Protein AF-A0A970CK82-F1 (afdb_monomer)

Sequence (171 aa):
MSKAKLTWAICLLIVFLGISGCQSSPPKNSPAPTETTKKEASQAKTSFSKILGEYNTLSDTFQSYLGDMTSGDVDLELYKSNLAKLHNQATDLLNKTKSLETAPQYQEAKEMLVTTVTLLDQSVNEVLKYFESKQKNQLSLAQEEFKQAKRAAYLAQTTLDKQAANDGYKE

Solvent-accessible surface area (backbone atoms only — not comparable to full-atom values): 9751 Å² total; per-residue (Å²): 140,82,95,83,87,88,78,92,87,87,77,90,89,87,78,89,88,79,92,70,92,68,90,68,70,77,74,94,72,68,78,76,59,45,74,64,42,26,50,51,25,53,54,46,55,55,56,50,49,51,53,52,51,55,48,50,57,51,49,54,55,48,50,50,52,54,50,40,63,73,70,67,76,64,65,65,67,64,48,52,56,52,45,55,52,48,32,51,52,31,50,52,51,33,52,54,49,69,68,56,85,69,62,77,89,46,45,68,25,50,52,30,43,38,49,16,34,46,26,42,29,50,17,45,48,29,44,54,49,22,74,76,67,68,45,68,66,28,52,55,49,16,54,51,32,38,53,48,14,56,52,30,42,53,49,17,52,53,47,42,51,55,49,22,47,67,22,60,43,76,134

Secondary structure (DSSP, 8-state):
----------S--SS------------TTPPPPPHHHHHHHHHHHHHHHHHHHHHHHHHHHHHHHHHHHHHT---HHHHHHHHHHHHHHHHHHHHHHHT----GGGHHHHHHHHHHHHHHHHHHHHHHHHHHH--HHHHHHHHHHHHHHHHHHHHHHHHHHHHHHHTT---

pLDDT: mean 84.24, std 21.27, range [31.7, 98.69]

Mean predicted aligned error: 9.93 Å

Foldseek 3Di:
DDDPDDDPDPDDDPDDDDPDDDPPDPPPDDDAFDPVLLVLLVVLVVLLVVLLVLLVVLLVVVVVLLVCVVVVPDDLVVSLVVLVVSLVSLVVSLVSLVPDDHDPLLVVLSVLSNLLSVLQNQLSVLVNVCSVPVDPVSSVSSVVSSVVSVVSSVVSVVSSVVSSVRNVHDD

Structure (mmCIF, N/CA/C/O backbone):
data_AF-A0A970CK82-F1
#
_entry.id   AF-A0A970CK82-F1
#
loop_
_atom_site.group_PDB
_atom_site.id
_atom_site.type_symbol
_atom_site.label_atom_id
_atom_site.label_alt_id
_atom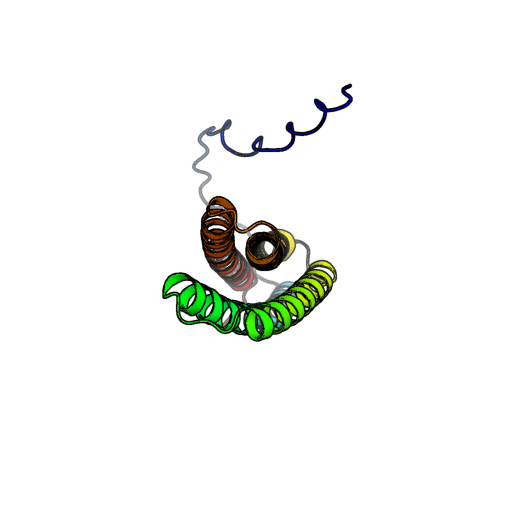_site.label_comp_id
_atom_site.label_asym_id
_atom_site.label_entity_id
_atom_site.label_seq_id
_atom_site.pdbx_PDB_ins_code
_atom_site.Cartn_x
_atom_site.Cartn_y
_atom_site.Cartn_z
_atom_site.occupancy
_atom_site.B_iso_or_equiv
_atom_site.auth_seq_id
_atom_site.auth_comp_id
_atom_site.auth_asym_id
_atom_site.auth_atom_id
_atom_site.pdbx_PDB_model_num
ATOM 1 N N . MET A 1 1 ? -4.210 30.159 28.949 1.00 33.84 1 MET A N 1
ATOM 2 C CA . MET A 1 1 ? -4.961 30.634 27.762 1.00 33.84 1 MET A CA 1
ATOM 3 C C . MET A 1 1 ? -4.000 31.437 26.897 1.00 33.84 1 MET A C 1
ATOM 5 O O . MET A 1 1 ? -3.376 32.327 27.438 1.00 33.84 1 MET A O 1
ATOM 9 N N . SER A 1 2 ? -3.748 31.218 25.613 1.00 36.09 2 SER A N 1
ATOM 10 C CA . SER A 1 2 ? -4.093 30.178 24.647 1.00 36.09 2 SER A CA 1
ATOM 11 C C . SER A 1 2 ? -2.996 30.275 23.574 1.00 36.09 2 SER A C 1
ATOM 13 O O . SER A 1 2 ? -2.853 31.325 22.953 1.00 36.09 2 SER A O 1
ATOM 15 N N . LYS A 1 3 ? -2.172 29.236 23.398 1.00 35.66 3 LYS A N 1
ATOM 16 C CA . LYS A 1 3 ? -1.251 29.107 22.256 1.00 35.66 3 LYS A CA 1
ATOM 17 C C . LYS A 1 3 ? -1.845 28.052 21.333 1.00 35.66 3 LYS A C 1
ATOM 19 O O . LYS A 1 3 ? -1.499 26.884 21.428 1.00 35.66 3 LYS A O 1
ATOM 24 N N . ALA A 1 4 ? -2.811 28.451 20.516 1.00 42.84 4 ALA A N 1
ATOM 25 C CA . ALA A 1 4 ? -3.479 27.539 19.597 1.00 42.84 4 ALA A CA 1
ATOM 26 C C . ALA A 1 4 ? -4.016 28.301 18.387 1.00 42.84 4 ALA A C 1
ATOM 28 O O . ALA A 1 4 ? -5.222 28.462 18.291 1.00 42.84 4 ALA A O 1
ATOM 29 N N . LYS A 1 5 ? -3.130 28.800 17.511 1.00 39.25 5 LYS A N 1
ATOM 30 C CA . LYS A 1 5 ? -3.418 29.135 16.097 1.00 39.25 5 LYS A CA 1
ATOM 31 C C . LYS A 1 5 ? -2.109 29.205 15.298 1.00 39.25 5 LYS A C 1
ATOM 33 O O . LYS A 1 5 ? -1.710 30.274 14.857 1.00 39.25 5 LYS A O 1
ATOM 38 N N . LEU A 1 6 ? -1.395 28.087 15.165 1.00 38.31 6 LEU A N 1
ATOM 39 C CA . LEU A 1 6 ? -0.310 27.985 14.180 1.00 38.31 6 LEU A CA 1
ATOM 40 C C . LEU A 1 6 ? -0.118 26.537 13.734 1.00 38.31 6 LEU A C 1
ATOM 42 O O . LEU A 1 6 ? 0.880 25.878 14.001 1.00 38.31 6 LEU A O 1
ATOM 46 N N . THR A 1 7 ? -1.156 25.998 13.127 1.00 43.84 7 THR A N 1
ATOM 47 C CA . THR A 1 7 ? -1.144 24.730 12.397 1.00 43.84 7 THR A CA 1
ATOM 48 C C . THR A 1 7 ? -2.409 24.789 11.558 1.00 43.84 7 THR A C 1
ATOM 50 O O . THR A 1 7 ? -3.407 25.273 12.080 1.00 43.84 7 THR A O 1
ATOM 53 N N . TRP A 1 8 ? -2.360 24.352 10.299 1.00 33.25 8 TRP A N 1
ATOM 54 C CA . TRP A 1 8 ? -3.321 24.610 9.202 1.00 33.25 8 TRP A CA 1
ATOM 55 C C . TRP A 1 8 ? -2.872 25.689 8.207 1.00 33.25 8 TRP A C 1
ATOM 57 O O . TRP A 1 8 ? -3.524 26.709 8.019 1.00 33.25 8 TRP A O 1
ATOM 67 N N . ALA A 1 9 ? -1.749 25.429 7.536 1.00 38.34 9 ALA A N 1
ATOM 68 C CA . ALA A 1 9 ? -1.433 26.036 6.239 1.00 38.34 9 ALA A CA 1
ATOM 69 C C . ALA A 1 9 ? -0.517 25.127 5.396 1.00 38.34 9 ALA A C 1
ATOM 71 O O . ALA A 1 9 ? 0.395 25.602 4.731 1.00 38.34 9 ALA A O 1
ATOM 72 N N . ILE A 1 10 ? -0.730 23.807 5.444 1.00 42.28 10 ILE A N 1
ATOM 73 C CA . ILE A 1 10 ? -0.132 22.869 4.482 1.00 42.28 10 ILE A CA 1
ATOM 74 C C . ILE A 1 10 ? -1.229 21.889 4.070 1.00 42.28 10 ILE A C 1
ATOM 76 O O . ILE A 1 10 ? -1.273 20.735 4.475 1.00 42.28 10 ILE A O 1
ATOM 80 N N . CYS A 1 11 ? -2.189 22.409 3.320 1.00 33.09 11 CYS A N 1
ATOM 81 C CA . CYS A 1 11 ? -3.088 21.625 2.494 1.00 33.09 11 CYS A CA 1
ATOM 82 C C . CYS A 1 11 ? -3.261 22.402 1.193 1.00 33.09 11 CYS A C 1
ATOM 84 O O . CYS A 1 11 ? -3.612 23.578 1.223 1.00 33.09 11 CYS A O 1
ATOM 86 N N . LEU A 1 12 ? -3.044 21.702 0.080 1.00 37.00 12 LEU A N 1
ATOM 87 C CA . LEU A 1 12 ? -3.581 22.032 -1.241 1.00 37.00 12 LEU A CA 1
ATOM 88 C C . LEU A 1 12 ? -2.969 23.253 -1.939 1.00 37.00 12 LEU A C 1
ATOM 90 O O . LEU A 1 12 ? -3.630 24.262 -2.153 1.00 37.00 12 LEU A O 1
ATOM 94 N N . LEU A 1 13 ? -1.726 23.112 -2.404 1.00 36.31 13 LEU A N 1
ATOM 95 C CA . LEU A 1 13 ? -1.176 24.003 -3.433 1.00 36.31 13 LEU A CA 1
ATOM 96 C C . LEU A 1 13 ? -0.413 23.247 -4.530 1.00 36.31 13 LEU A C 1
ATOM 98 O O . LEU A 1 13 ? 0.630 23.690 -4.989 1.00 36.31 13 LEU A O 1
ATOM 102 N N . ILE A 1 14 ? -0.948 22.101 -4.968 1.00 44.66 14 ILE A N 1
ATOM 103 C CA . ILE A 1 14 ? -0.590 21.493 -6.262 1.00 44.66 14 ILE A CA 1
ATOM 104 C C . ILE A 1 14 ? -1.849 20.895 -6.902 1.00 44.66 14 ILE A C 1
ATOM 106 O O . ILE A 1 14 ? -1.927 19.705 -7.169 1.00 44.66 14 ILE A O 1
ATOM 110 N N . VAL A 1 15 ? -2.883 21.708 -7.119 1.00 43.47 15 VAL A N 1
ATOM 111 C CA . VAL A 1 15 ? -3.901 21.389 -8.128 1.00 43.47 15 VAL A CA 1
ATOM 112 C C . VAL A 1 15 ? -4.352 22.710 -8.754 1.00 43.47 15 VAL A C 1
ATOM 114 O O . VAL A 1 15 ? -4.842 23.586 -8.054 1.00 43.47 15 VAL A O 1
ATOM 117 N N . PHE A 1 16 ? -4.169 22.818 -10.071 1.00 41.41 16 PHE A N 1
ATOM 118 C CA . PHE A 1 16 ? -4.574 23.915 -10.958 1.00 41.41 16 PHE A CA 1
ATOM 119 C C . PHE A 1 16 ? -3.852 25.257 -10.794 1.00 41.41 16 PHE A C 1
ATOM 121 O O . PHE A 1 16 ? -4.247 26.096 -9.998 1.00 41.41 16 PHE A O 1
ATOM 128 N N . LEU A 1 17 ? -2.877 25.502 -11.676 1.00 43.25 17 LEU A N 1
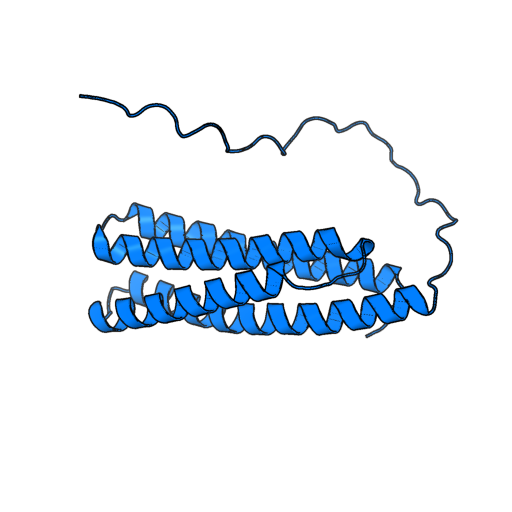ATOM 129 C CA . LEU A 1 17 ? -2.938 26.584 -12.671 1.00 43.25 17 LEU A CA 1
ATOM 130 C C . LEU A 1 17 ? -1.791 26.395 -13.678 1.00 43.25 17 LEU A C 1
ATOM 132 O O . LEU A 1 17 ? -0.623 26.544 -13.333 1.00 43.25 17 LEU A O 1
ATOM 136 N N . GLY A 1 18 ? -2.132 26.044 -14.922 1.00 33.66 18 GLY A N 1
ATOM 137 C CA . GLY A 1 18 ? -1.152 25.950 -16.007 1.00 33.66 18 GLY A CA 1
ATOM 138 C C . GLY A 1 18 ? -1.515 25.027 -17.167 1.00 33.66 18 GLY A C 1
ATOM 139 O O . GLY A 1 18 ? -0.638 24.336 -17.672 1.00 33.66 18 GLY A O 1
ATOM 140 N N . ILE A 1 19 ? -2.779 24.997 -17.612 1.00 48.03 19 ILE A N 1
ATOM 141 C CA . ILE A 1 19 ? -3.088 24.509 -18.964 1.00 48.03 19 ILE A CA 1
ATOM 142 C C . ILE A 1 19 ? -2.631 25.605 -19.933 1.00 48.03 19 ILE A C 1
ATOM 144 O O . ILE A 1 19 ? -3.392 26.511 -20.258 1.00 48.03 19 ILE A O 1
ATOM 148 N N . SER A 1 20 ? -1.381 25.521 -20.378 1.00 43.12 20 SER A N 1
ATOM 149 C CA . SER A 1 20 ? -0.988 26.046 -21.683 1.00 43.12 20 SER A CA 1
ATOM 150 C C . SER A 1 20 ? -0.981 24.865 -22.634 1.00 43.12 20 SER A C 1
ATOM 152 O O . SER A 1 20 ? -0.239 23.902 -22.445 1.00 43.12 20 SER A O 1
ATOM 154 N N . GLY A 1 21 ? -1.864 24.919 -23.627 1.00 43.38 21 GLY A N 1
ATOM 155 C CA . GLY A 1 21 ? -1.923 23.937 -24.690 1.00 43.38 21 GLY A CA 1
ATOM 156 C C . GLY A 1 21 ? -0.576 23.815 -25.393 1.00 43.38 21 GLY A C 1
ATOM 157 O O . GLY A 1 21 ? -0.148 24.723 -26.093 1.00 43.38 21 GLY A O 1
ATOM 158 N N . CYS A 1 22 ? 0.033 22.648 -25.251 1.00 31.70 22 CYS A N 1
ATOM 159 C CA . CYS A 1 22 ? 0.829 22.033 -26.293 1.00 31.70 22 CYS A CA 1
ATOM 160 C C . CYS A 1 22 ? 0.265 20.625 -26.457 1.00 31.70 22 CYS A C 1
ATOM 162 O O . CYS A 1 22 ? 0.564 19.731 -25.671 1.00 31.70 22 CYS A O 1
ATOM 164 N N . GLN A 1 23 ? -0.548 20.414 -27.495 1.00 41.06 23 GLN A N 1
ATOM 165 C CA . GLN A 1 23 ? -0.551 19.116 -28.160 1.00 41.06 23 GLN A CA 1
ATOM 166 C C . GLN A 1 23 ? 0.853 18.937 -28.753 1.00 41.06 23 GLN A C 1
ATOM 168 O O . GLN A 1 23 ? 1.085 19.206 -29.930 1.00 41.06 23 GLN A O 1
ATOM 173 N N . SER A 1 24 ? 1.825 18.544 -27.929 1.00 39.28 24 SER A N 1
ATOM 174 C CA . SER A 1 24 ? 3.061 17.986 -28.446 1.00 39.28 24 SER A CA 1
ATOM 175 C C . SER A 1 24 ? 2.695 16.616 -28.993 1.00 39.28 24 SER A C 1
ATOM 177 O O . SER A 1 24 ? 2.396 15.667 -28.271 1.00 39.28 24 SER A O 1
ATOM 179 N N . SER A 1 25 ? 2.666 16.528 -30.319 1.00 40.41 25 SER A N 1
ATOM 180 C CA . SER A 1 25 ? 2.826 15.242 -30.992 1.00 40.41 25 SER A CA 1
ATOM 181 C C . SER A 1 25 ? 4.012 14.520 -30.336 1.00 40.41 25 SER A C 1
ATOM 183 O O . SER A 1 25 ? 5.010 15.195 -30.049 1.00 40.41 25 SER A O 1
ATOM 185 N N . PRO A 1 26 ? 3.938 13.205 -30.062 1.00 41.41 26 PRO A N 1
ATOM 186 C CA . PRO A 1 26 ? 5.045 12.516 -29.414 1.00 41.41 26 PRO A CA 1
ATOM 187 C C . PRO A 1 26 ? 6.311 12.755 -30.247 1.00 41.41 26 PRO A C 1
ATOM 189 O O . PRO A 1 26 ? 6.254 12.609 -31.477 1.00 41.41 26 PRO A O 1
ATOM 192 N N . PRO A 1 27 ? 7.436 13.171 -29.636 1.00 43.16 27 PRO A N 1
ATOM 193 C CA . PRO A 1 27 ? 8.677 13.289 -30.375 1.00 43.16 27 PRO A CA 1
ATOM 194 C C . PRO A 1 27 ? 8.972 11.911 -30.966 1.00 43.16 27 PRO A C 1
ATOM 196 O O . PRO A 1 27 ? 9.130 10.930 -30.245 1.00 43.16 27 PRO A O 1
ATOM 199 N N . LYS A 1 28 ? 9.022 11.829 -32.298 1.00 45.19 28 LYS A N 1
ATOM 200 C CA . LYS A 1 28 ? 9.254 10.595 -33.070 1.00 45.19 28 LYS A CA 1
ATOM 201 C C . LYS A 1 28 ? 10.621 9.931 -32.815 1.00 45.19 28 LYS A C 1
ATOM 203 O O . LYS A 1 28 ? 10.947 8.979 -33.508 1.00 45.19 28 LYS A O 1
ATOM 208 N N . ASN A 1 29 ? 11.393 10.402 -31.834 1.00 48.84 29 ASN A N 1
ATOM 209 C CA . ASN A 1 29 ? 12.774 10.012 -31.571 1.00 48.84 29 ASN A CA 1
ATOM 210 C C . ASN A 1 29 ? 13.052 9.836 -30.062 1.00 48.84 29 ASN A C 1
ATOM 212 O O . ASN A 1 29 ? 14.036 10.374 -29.559 1.00 48.84 29 ASN A O 1
ATOM 216 N N . SER A 1 30 ? 12.218 9.098 -29.321 1.00 55.59 30 SER A N 1
ATOM 217 C CA . SER A 1 30 ? 12.748 8.462 -28.104 1.00 55.59 30 SER A CA 1
ATOM 218 C C . SER A 1 30 ? 13.713 7.355 -28.545 1.00 55.59 30 SER A C 1
ATOM 220 O O . SER A 1 30 ? 13.336 6.556 -29.409 1.00 55.59 30 SER A O 1
ATOM 222 N N . PRO A 1 31 ? 14.956 7.311 -28.029 1.00 69.38 31 PRO A N 1
ATOM 223 C CA . PRO A 1 31 ? 15.880 6.235 -28.355 1.00 69.38 31 PRO A CA 1
ATOM 224 C C . PRO A 1 31 ? 15.235 4.889 -28.016 1.00 69.38 31 PRO A C 1
ATOM 226 O O . PRO A 1 31 ? 14.492 4.775 -27.041 1.00 69.38 31 PRO A O 1
ATOM 229 N N . ALA A 1 32 ? 15.492 3.880 -28.850 1.00 81.31 32 ALA A N 1
ATOM 230 C CA . ALA A 1 32 ? 14.983 2.538 -28.606 1.00 81.31 32 ALA A CA 1
ATOM 231 C C . ALA A 1 32 ? 15.405 2.058 -27.202 1.00 81.31 32 ALA A C 1
ATOM 233 O O . ALA A 1 32 ? 16.517 2.381 -26.769 1.00 81.31 32 ALA A O 1
ATOM 234 N N . PRO A 1 33 ? 14.560 1.278 -26.503 1.00 86.12 33 PRO A N 1
ATOM 235 C CA . PRO A 1 33 ? 14.896 0.767 -25.183 1.00 86.12 33 PRO A CA 1
ATOM 236 C C . PRO A 1 33 ? 16.233 0.030 -25.182 1.00 86.12 33 PRO A C 1
ATOM 238 O O . PRO A 1 33 ? 16.492 -0.825 -26.034 1.00 86.12 33 PRO A O 1
ATOM 241 N N . THR A 1 34 ? 17.069 0.353 -24.204 1.00 91.62 34 THR A N 1
ATOM 242 C CA . THR A 1 34 ? 18.376 -0.279 -24.012 1.00 91.62 34 THR A CA 1
ATOM 243 C C . THR A 1 34 ? 18.241 -1.530 -23.145 1.00 91.62 34 THR A C 1
ATOM 245 O O . THR A 1 34 ? 17.252 -1.708 -22.435 1.00 91.62 34 THR A O 1
ATOM 248 N N . GLU A 1 35 ? 19.250 -2.403 -23.147 1.00 91.75 35 GLU A N 1
ATOM 249 C CA . GLU A 1 35 ? 19.280 -3.539 -22.211 1.00 91.75 35 GLU A CA 1
ATOM 250 C C . GLU A 1 35 ? 19.284 -3.080 -20.743 1.00 91.75 35 GLU A C 1
ATOM 252 O O . GLU A 1 35 ? 18.687 -3.734 -19.888 1.00 91.75 35 GLU A O 1
ATOM 257 N N . THR A 1 36 ? 19.876 -1.916 -20.453 1.00 94.25 36 THR A N 1
ATOM 258 C CA . THR A 1 36 ? 19.841 -1.304 -19.119 1.00 94.25 36 THR A CA 1
ATOM 259 C C . THR A 1 36 ? 18.417 -0.941 -18.710 1.00 94.25 36 THR A C 1
ATOM 261 O O . THR A 1 36 ? 17.964 -1.392 -17.662 1.00 94.25 36 THR A O 1
ATOM 264 N N . THR A 1 37 ? 17.677 -0.211 -19.550 1.00 93.81 37 THR A N 1
ATOM 265 C CA . THR A 1 37 ? 16.303 0.213 -19.224 1.00 93.81 37 THR A CA 1
ATOM 266 C C . THR A 1 37 ? 15.358 -0.982 -19.095 1.00 93.81 37 THR A C 1
ATOM 268 O O . THR A 1 37 ? 14.542 -1.019 -18.180 1.00 93.81 37 THR A O 1
ATOM 271 N N . LYS A 1 38 ? 15.520 -2.027 -19.921 1.00 94.75 38 LYS A N 1
ATOM 272 C CA . LYS A 1 38 ? 14.750 -3.278 -19.779 1.00 94.75 38 LYS A CA 1
ATOM 273 C C . LYS A 1 38 ? 15.030 -3.985 -18.451 1.00 94.75 38 LYS A C 1
ATOM 275 O O . LYS A 1 38 ? 14.110 -4.494 -17.808 1.00 94.75 38 LYS A O 1
ATOM 280 N N . LYS A 1 39 ? 16.301 -4.032 -18.034 1.00 95.88 39 LYS A N 1
ATOM 281 C CA . LYS A 1 39 ? 16.705 -4.623 -16.753 1.00 95.88 39 LYS A CA 1
ATOM 282 C C . LYS A 1 39 ? 16.138 -3.828 -15.576 1.00 95.88 39 LYS A C 1
ATOM 284 O O . LYS A 1 39 ? 15.581 -4.432 -14.663 1.00 95.88 39 LYS A O 1
ATOM 289 N N . GLU A 1 40 ? 16.242 -2.503 -15.616 1.00 96.50 40 GLU A N 1
ATOM 290 C CA . GLU A 1 40 ? 15.669 -1.605 -14.607 1.00 96.50 40 GLU A CA 1
ATOM 291 C C . GLU A 1 40 ? 14.1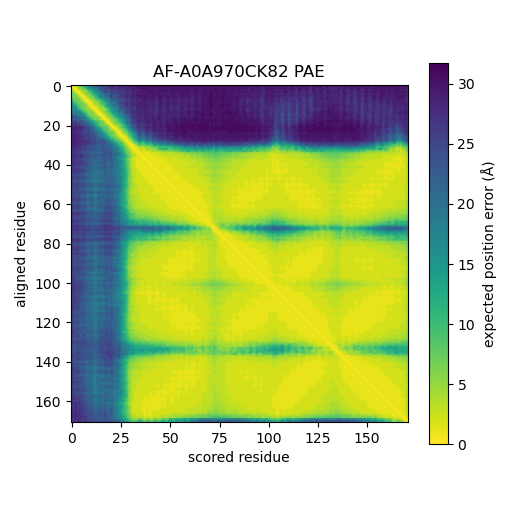48 -1.771 -14.514 1.00 96.50 40 GLU A C 1
ATOM 293 O O . GLU A 1 40 ? 13.616 -1.883 -13.411 1.00 96.50 40 GLU A O 1
ATOM 298 N N . ALA A 1 41 ? 13.457 -1.903 -15.650 1.00 97.06 41 ALA A N 1
ATOM 299 C CA . ALA A 1 41 ? 12.024 -2.175 -15.696 1.00 97.06 41 ALA A CA 1
ATOM 300 C C . ALA A 1 41 ? 11.651 -3.498 -15.017 1.00 97.06 41 ALA A C 1
ATOM 302 O O . ALA A 1 41 ? 10.737 -3.547 -14.193 1.00 97.06 41 ALA A O 1
ATOM 303 N N . SER A 1 42 ? 12.391 -4.573 -15.304 1.00 96.44 42 SER A N 1
ATOM 304 C CA . SER A 1 42 ? 12.179 -5.878 -14.666 1.00 96.44 42 SER A CA 1
ATOM 305 C C . SER A 1 42 ? 12.419 -5.831 -13.149 1.00 96.44 42 SER A C 1
ATOM 307 O O . SER A 1 42 ? 11.632 -6.385 -12.372 1.00 96.44 42 SER A O 1
ATOM 309 N N . GLN A 1 43 ? 13.465 -5.127 -12.705 1.00 97.00 43 GLN A N 1
ATOM 310 C CA . GLN A 1 43 ? 13.762 -4.927 -11.284 1.00 97.00 43 GLN A CA 1
ATOM 311 C C . GLN A 1 43 ? 12.684 -4.092 -10.580 1.00 97.00 43 GLN A C 1
ATOM 313 O O . GLN A 1 43 ? 12.256 -4.450 -9.476 1.00 97.00 43 GLN A O 1
ATOM 318 N N . ALA A 1 44 ? 12.211 -3.021 -11.226 1.00 97.06 44 ALA A N 1
ATOM 319 C CA . ALA A 1 44 ? 11.129 -2.183 -10.728 1.00 97.06 44 ALA A CA 1
ATOM 320 C C . ALA A 1 44 ? 9.834 -2.995 -10.601 1.00 97.06 44 ALA A C 1
ATOM 322 O O . ALA A 1 44 ? 9.284 -3.077 -9.506 1.00 97.06 44 ALA A O 1
ATOM 323 N N . LYS A 1 45 ? 9.398 -3.693 -11.661 1.00 97.44 45 LYS A N 1
ATOM 324 C CA . LYS A 1 45 ? 8.207 -4.563 -11.632 1.00 97.44 45 LYS A CA 1
ATOM 325 C C . LYS A 1 45 ? 8.272 -5.580 -10.496 1.00 97.44 45 LYS A C 1
ATOM 327 O O . LYS A 1 45 ? 7.305 -5.712 -9.749 1.00 97.44 45 LYS A O 1
ATOM 332 N N . THR A 1 46 ? 9.412 -6.245 -10.314 1.00 97.19 46 THR A N 1
ATOM 333 C CA . THR A 1 46 ? 9.595 -7.237 -9.242 1.00 97.19 46 THR A CA 1
ATOM 334 C C . THR A 1 46 ? 9.448 -6.606 -7.856 1.00 97.19 46 THR A C 1
ATOM 336 O O . THR A 1 46 ? 8.678 -7.088 -7.023 1.00 97.19 46 THR A O 1
ATOM 339 N N . SER A 1 47 ? 10.160 -5.507 -7.602 1.00 97.31 47 SER A N 1
ATOM 340 C CA . SER A 1 47 ? 10.180 -4.886 -6.275 1.00 97.31 47 SER A CA 1
ATOM 341 C C . SER A 1 47 ? 8.856 -4.203 -5.924 1.00 97.31 47 SER A C 1
ATOM 343 O O . SER A 1 47 ? 8.372 -4.345 -4.802 1.00 97.31 47 SER A O 1
ATOM 345 N N . PHE A 1 48 ? 8.226 -3.525 -6.886 1.00 97.88 48 PHE A N 1
ATOM 346 C CA . PHE A 1 48 ? 6.904 -2.924 -6.704 1.00 97.88 48 PHE A CA 1
ATOM 347 C C . PHE A 1 48 ? 5.832 -3.984 -6.466 1.00 97.88 48 PHE A C 1
ATOM 349 O O . PHE A 1 48 ? 5.019 -3.814 -5.563 1.00 97.88 48 PHE A O 1
ATOM 356 N N . SER A 1 49 ? 5.857 -5.098 -7.208 1.00 97.12 49 SER A N 1
ATOM 357 C CA . SER A 1 49 ? 4.884 -6.186 -7.025 1.00 97.12 49 SER A CA 1
ATOM 358 C C . SER A 1 49 ? 4.945 -6.771 -5.616 1.00 97.12 49 SER A C 1
ATOM 360 O O . SER A 1 49 ? 3.911 -7.098 -5.039 1.00 97.12 49 SER A O 1
ATOM 362 N N . LYS A 1 50 ? 6.141 -6.849 -5.017 1.00 98.00 50 LYS A N 1
ATOM 363 C CA . LYS A 1 50 ? 6.294 -7.283 -3.624 1.00 98.00 50 LYS A CA 1
ATOM 364 C C . LYS A 1 50 ? 5.623 -6.315 -2.647 1.00 98.00 50 LYS A C 1
ATOM 366 O O . LYS A 1 50 ? 4.856 -6.751 -1.793 1.00 98.00 50 LYS A O 1
ATOM 371 N N . ILE A 1 51 ? 5.882 -5.014 -2.784 1.00 98.44 51 ILE A N 1
ATOM 372 C CA . ILE A 1 51 ? 5.281 -3.991 -1.915 1.00 98.44 51 ILE A CA 1
ATOM 373 C C . ILE A 1 51 ? 3.762 -3.932 -2.102 1.00 98.44 51 ILE A C 1
ATOM 375 O O . ILE A 1 51 ? 3.035 -3.886 -1.116 1.00 98.44 51 ILE A O 1
ATOM 379 N N . LEU A 1 52 ? 3.271 -3.981 -3.342 1.00 98.12 52 LEU A N 1
ATOM 380 C CA . LEU A 1 52 ? 1.837 -3.995 -3.632 1.00 98.12 52 LEU A CA 1
ATOM 381 C C . LEU A 1 52 ? 1.158 -5.272 -3.124 1.00 98.12 52 LEU A C 1
ATOM 383 O O . LEU A 1 52 ? 0.035 -5.200 -2.638 1.00 98.12 52 LEU A O 1
ATOM 387 N N . GLY A 1 53 ? 1.837 -6.420 -3.161 1.00 98.38 53 GLY A N 1
ATOM 388 C CA . GLY A 1 53 ? 1.350 -7.657 -2.549 1.00 98.38 53 GLY A CA 1
ATOM 389 C C . GLY A 1 53 ? 1.213 -7.555 -1.025 1.00 98.38 53 GLY A C 1
ATOM 390 O O . GLY A 1 53 ? 0.172 -7.920 -0.471 1.00 98.38 53 GLY A O 1
ATOM 391 N N . GLU A 1 54 ? 2.228 -7.005 -0.346 1.00 98.50 54 GLU A N 1
ATOM 392 C CA . GLU A 1 54 ? 2.159 -6.719 1.096 1.00 98.50 54 GLU A CA 1
ATOM 393 C C . GLU A 1 54 ? 1.036 -5.703 1.395 1.00 98.50 54 GLU A C 1
ATOM 395 O O . GLU A 1 54 ? 0.212 -5.946 2.275 1.00 98.50 54 GLU A O 1
ATOM 400 N N . TYR A 1 55 ? 0.927 -4.621 0.614 1.00 98.69 55 TYR A N 1
ATOM 401 C CA . TYR A 1 55 ? -0.149 -3.630 0.733 1.00 98.69 55 TYR A CA 1
ATOM 402 C C . TYR A 1 55 ? -1.536 -4.257 0.578 1.00 98.69 55 TYR A C 1
ATOM 404 O O . TYR A 1 55 ? -2.395 -4.004 1.415 1.00 98.69 55 TYR A O 1
ATOM 412 N N . ASN A 1 56 ? -1.764 -5.080 -0.450 1.00 98.50 56 ASN A N 1
ATOM 413 C CA . ASN A 1 56 ? -3.064 -5.707 -0.698 1.00 98.50 56 ASN A CA 1
ATOM 414 C C . ASN A 1 56 ? -3.481 -6.592 0.480 1.00 98.50 56 ASN A C 1
ATOM 416 O O . ASN A 1 56 ? -4.610 -6.499 0.943 1.00 98.50 56 ASN A O 1
ATOM 420 N N . THR A 1 57 ? -2.542 -7.356 1.042 1.00 98.38 57 THR A N 1
ATOM 421 C CA . THR A 1 57 ? -2.800 -8.191 2.227 1.00 98.38 57 THR A CA 1
ATOM 422 C C . THR A 1 57 ? -3.259 -7.351 3.426 1.00 98.38 57 THR A C 1
ATOM 424 O O . THR A 1 57 ? -4.237 -7.688 4.100 1.00 98.38 57 THR A O 1
ATOM 427 N N . LEU A 1 58 ? -2.574 -6.234 3.693 1.00 98.50 58 LEU A N 1
ATOM 428 C CA . LEU A 1 58 ? -2.942 -5.323 4.781 1.00 98.50 58 LEU A CA 1
ATOM 429 C C . LEU A 1 58 ? -4.258 -4.588 4.487 1.00 98.50 58 LEU A C 1
ATOM 431 O O . LEU A 1 58 ? -5.084 -4.429 5.382 1.00 98.50 58 LEU A O 1
ATOM 435 N N . SER A 1 59 ? -4.465 -4.176 3.237 1.00 98.38 59 SER A N 1
ATOM 436 C CA . SER A 1 59 ? -5.663 -3.492 2.745 1.00 98.38 59 SER A CA 1
ATOM 437 C C . SER A 1 59 ? -6.906 -4.370 2.893 1.00 98.38 59 SER A C 1
ATOM 439 O O . SER A 1 59 ? -7.910 -3.917 3.439 1.00 98.38 59 SER A O 1
ATOM 441 N N . ASP A 1 60 ? -6.833 -5.641 2.501 1.00 98.12 60 ASP A N 1
ATOM 442 C CA . ASP A 1 60 ? -7.943 -6.589 2.623 1.00 98.12 60 ASP A CA 1
ATOM 443 C C . ASP A 1 60 ? -8.275 -6.870 4.094 1.00 98.12 60 ASP A C 1
ATOM 445 O O . ASP A 1 60 ? -9.441 -6.836 4.495 1.00 98.12 60 ASP A O 1
ATOM 449 N N . THR A 1 61 ? -7.242 -7.050 4.926 1.00 96.50 61 THR A N 1
ATOM 450 C CA . THR A 1 61 ? -7.402 -7.208 6.380 1.00 96.50 61 THR A CA 1
ATOM 451 C C . THR A 1 61 ? -8.097 -5.988 6.985 1.00 96.50 61 THR A C 1
ATOM 453 O O . THR A 1 61 ? -9.069 -6.117 7.731 1.00 96.50 61 THR A O 1
ATOM 456 N N . PHE A 1 62 ? -7.643 -4.786 6.627 1.00 96.69 62 PHE A N 1
ATOM 457 C CA . PHE A 1 62 ? -8.227 -3.547 7.122 1.00 96.69 62 PHE A CA 1
ATOM 458 C C . PHE A 1 62 ? -9.669 -3.341 6.650 1.00 96.69 62 PHE A C 1
ATOM 460 O O . PHE A 1 62 ? -10.520 -2.904 7.423 1.00 96.69 62 PHE A O 1
ATOM 467 N N . GLN A 1 63 ? -9.965 -3.680 5.393 1.00 95.94 63 GLN A N 1
ATOM 468 C CA . GLN A 1 63 ? -11.316 -3.601 4.850 1.00 95.94 63 GLN A CA 1
ATOM 469 C C . GLN A 1 63 ? -12.286 -4.486 5.632 1.00 95.94 63 GLN A C 1
ATOM 471 O O . GLN A 1 63 ? -13.404 -4.046 5.904 1.00 95.94 63 GLN A O 1
ATOM 476 N N . SER A 1 64 ? -11.863 -5.698 6.009 1.00 92.69 64 SER A N 1
ATOM 477 C CA . SER A 1 64 ? -12.660 -6.575 6.870 1.00 92.69 64 SER A CA 1
ATOM 478 C C . SER A 1 64 ? -12.962 -5.894 8.202 1.00 92.69 64 SER A C 1
ATOM 480 O O . SER A 1 64 ? -14.117 -5.835 8.613 1.00 92.69 64 SER A O 1
ATOM 482 N N . TYR A 1 65 ? -11.951 -5.291 8.836 1.00 90.56 65 TYR A N 1
ATOM 483 C CA . TYR A 1 65 ? -12.141 -4.621 10.121 1.00 90.56 65 TYR A CA 1
ATOM 484 C C . TYR A 1 65 ? -13.069 -3.406 10.032 1.00 90.56 65 TYR A C 1
ATOM 486 O O . TYR A 1 65 ? -13.913 -3.209 10.905 1.00 90.56 65 TYR A O 1
ATOM 494 N N . LEU A 1 66 ? -12.960 -2.606 8.968 1.00 89.69 66 LEU A N 1
ATOM 495 C CA . LEU A 1 66 ? -13.893 -1.507 8.722 1.00 89.69 66 LEU A CA 1
ATOM 496 C C . LEU A 1 66 ? -15.331 -2.010 8.539 1.00 89.69 66 LEU A C 1
ATOM 498 O O . LEU A 1 66 ? -16.255 -1.389 9.064 1.00 89.69 66 LEU A O 1
ATOM 502 N N . GLY A 1 67 ? -15.522 -3.118 7.818 1.00 88.06 67 GLY A N 1
ATOM 503 C CA . GLY A 1 67 ? -16.830 -3.744 7.621 1.00 88.06 67 GLY A CA 1
ATOM 504 C C . GLY A 1 67 ? -17.476 -4.138 8.946 1.00 88.06 67 GLY A C 1
ATOM 505 O O . GLY A 1 67 ? -18.569 -3.662 9.266 1.00 88.06 67 GLY A O 1
ATOM 506 N N . ASP A 1 68 ? -16.759 -4.906 9.760 1.00 85.88 68 ASP A N 1
ATOM 507 C CA . ASP A 1 68 ? -17.239 -5.377 11.060 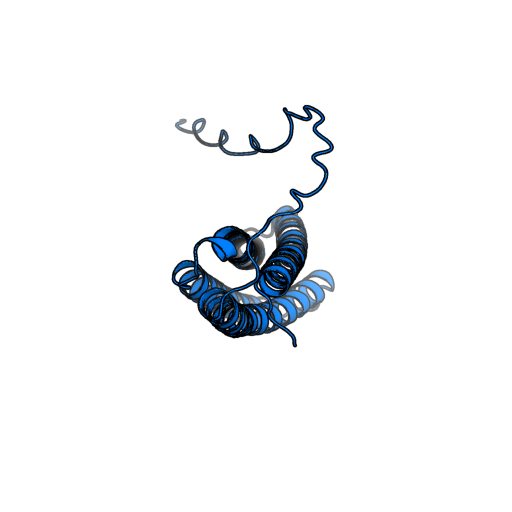1.00 85.88 68 ASP A CA 1
ATOM 508 C C . ASP A 1 68 ? -17.575 -4.193 11.981 1.00 85.88 68 ASP A C 1
ATOM 510 O O . ASP A 1 68 ? -18.667 -4.130 12.549 1.00 85.88 68 ASP A O 1
ATOM 514 N N . MET A 1 69 ? -16.720 -3.164 12.025 1.00 81.94 69 MET A N 1
ATOM 515 C CA . MET A 1 69 ? -16.978 -1.939 12.794 1.00 81.94 69 MET A CA 1
ATOM 516 C C . MET A 1 69 ? -18.226 -1.178 12.354 1.00 81.94 69 MET A C 1
ATOM 518 O O . MET A 1 69 ? -18.924 -0.616 13.201 1.00 81.94 69 MET A O 1
ATOM 522 N N . THR A 1 70 ? -18.530 -1.150 11.056 1.00 79.25 70 THR A N 1
ATOM 523 C CA . THR A 1 70 ? -19.771 -0.534 10.566 1.00 79.25 70 THR A CA 1
ATOM 524 C C . THR A 1 70 ? -21.012 -1.375 10.859 1.00 79.25 70 THR A C 1
ATOM 526 O O . THR A 1 70 ? -22.095 -0.808 10.996 1.00 79.25 70 THR A O 1
ATOM 529 N N . SER A 1 71 ? -20.863 -2.696 10.992 1.00 81.38 71 SER A N 1
ATOM 530 C CA . SER A 1 71 ? -21.963 -3.612 11.320 1.00 81.38 71 SER A CA 1
ATOM 531 C C . SER A 1 71 ? -22.355 -3.587 12.805 1.00 81.38 71 SER A C 1
ATOM 533 O O . SER A 1 71 ? -23.486 -3.921 13.147 1.00 81.38 71 SER A O 1
ATOM 535 N N . GLY A 1 72 ? -21.454 -3.120 13.679 1.00 73.62 72 GLY A N 1
ATOM 536 C CA . GLY A 1 72 ? -21.700 -2.940 15.113 1.00 73.62 72 GLY A CA 1
ATOM 537 C C . GLY A 1 72 ? -21.511 -4.197 15.967 1.00 73.62 72 GLY A C 1
ATOM 538 O O . GLY A 1 72 ? -21.661 -4.107 17.184 1.00 73.62 72 GLY A O 1
ATOM 539 N N . ASP A 1 73 ? -21.150 -5.329 15.364 1.00 64.94 73 ASP A N 1
ATOM 540 C CA . ASP A 1 73 ? -20.959 -6.609 16.050 1.00 64.94 73 ASP A CA 1
ATOM 541 C C . ASP A 1 73 ? -19.466 -6.893 16.262 1.00 64.94 73 ASP A C 1
ATOM 543 O O . ASP A 1 73 ? -18.831 -7.614 15.492 1.00 64.94 73 ASP A O 1
ATOM 547 N N . VAL A 1 74 ? -18.858 -6.217 17.247 1.00 73.12 74 VAL A N 1
ATOM 548 C CA . VAL A 1 74 ? -17.401 -6.259 17.412 1.00 73.12 74 VAL A CA 1
ATOM 549 C C . VAL A 1 74 ? -16.948 -6.272 18.869 1.00 73.12 74 VAL A C 1
ATOM 551 O O . VAL A 1 74 ? -17.267 -5.365 19.642 1.00 73.12 74 VAL A O 1
ATOM 554 N N . ASP A 1 75 ? -16.105 -7.250 19.217 1.00 80.94 75 ASP A N 1
A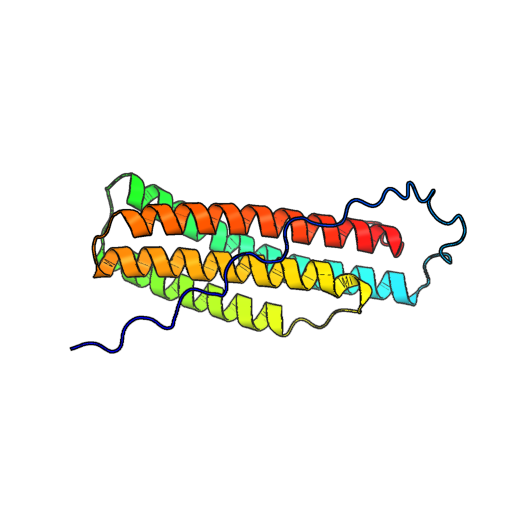TOM 555 C CA . ASP A 1 75 ? -15.282 -7.207 20.428 1.00 80.94 75 ASP A CA 1
ATOM 556 C C . ASP A 1 75 ? -14.248 -6.080 20.298 1.00 80.94 75 ASP A C 1
ATOM 558 O O . ASP A 1 75 ? -13.254 -6.181 19.570 1.00 80.94 75 ASP A O 1
ATOM 562 N N . LEU A 1 76 ? -14.511 -4.983 21.008 1.00 78.19 76 LEU A N 1
ATOM 563 C CA . LEU A 1 76 ? -13.750 -3.744 20.897 1.00 78.19 76 LEU A CA 1
ATOM 564 C C . LEU A 1 76 ? -12.288 -3.890 21.353 1.00 78.19 76 LEU A C 1
ATOM 566 O O . LEU A 1 76 ? -11.422 -3.211 20.801 1.00 78.19 76 LEU A O 1
ATOM 570 N N . GLU A 1 77 ? -11.999 -4.752 22.331 1.00 81.81 77 GLU A N 1
ATOM 571 C CA . GLU A 1 77 ? -10.638 -4.928 22.858 1.00 81.81 77 GLU A CA 1
ATOM 572 C C . GLU A 1 77 ? -9.792 -5.786 21.914 1.00 81.81 77 GLU A C 1
ATOM 574 O O . GLU A 1 77 ? -8.651 -5.430 21.589 1.00 81.81 77 GLU A O 1
ATOM 579 N N . LEU A 1 78 ? -10.373 -6.871 21.389 1.00 85.00 78 LEU A N 1
ATOM 580 C CA . LEU A 1 78 ? -9.723 -7.698 20.373 1.00 85.00 78 LEU A CA 1
ATOM 581 C C . LEU A 1 78 ? -9.406 -6.876 19.115 1.00 85.00 78 LEU A C 1
ATOM 583 O O . LEU A 1 78 ? -8.292 -6.933 18.584 1.00 85.00 78 LEU A O 1
ATOM 587 N N . TYR A 1 79 ? -10.360 -6.059 18.673 1.00 86.62 79 TYR A N 1
ATOM 588 C CA . TYR A 1 79 ? -10.195 -5.210 17.498 1.00 86.62 79 TYR A CA 1
ATOM 589 C C . TYR A 1 79 ? -9.122 -4.147 17.665 1.00 86.62 79 TYR A C 1
ATOM 591 O O . TYR A 1 79 ? -8.302 -3.957 16.766 1.00 86.62 79 TYR A O 1
ATOM 599 N N . LYS A 1 80 ? -9.072 -3.490 18.827 1.00 89.06 80 LYS A N 1
ATOM 600 C CA . LYS A 1 80 ? -8.029 -2.506 19.122 1.00 89.06 80 LYS A CA 1
ATOM 601 C C . LYS A 1 80 ? -6.632 -3.131 19.044 1.00 89.06 80 LYS A C 1
ATOM 603 O O . LYS A 1 80 ? -5.734 -2.540 18.446 1.00 89.06 80 LYS A O 1
ATOM 608 N N . SER A 1 81 ? -6.449 -4.338 19.591 1.00 91.69 81 SER A N 1
ATOM 609 C CA . SER A 1 81 ? -5.171 -5.063 19.504 1.00 91.69 81 SER A CA 1
ATOM 610 C C . SER A 1 81 ? -4.799 -5.411 18.058 1.00 91.69 81 SER A C 1
ATOM 612 O O . SER A 1 81 ? -3.656 -5.211 17.640 1.00 91.69 81 SER A O 1
ATOM 614 N N . ASN A 1 82 ? -5.764 -5.891 17.272 1.00 92.31 82 ASN A N 1
ATOM 615 C CA . ASN A 1 82 ? -5.544 -6.257 15.874 1.00 92.31 82 ASN A CA 1
ATOM 616 C C . ASN A 1 82 ? -5.226 -5.042 14.992 1.00 92.31 82 ASN A C 1
ATOM 618 O O . ASN A 1 82 ? -4.315 -5.112 14.169 1.00 92.31 82 ASN A O 1
ATOM 622 N N . LEU A 1 83 ? -5.905 -3.913 15.203 1.00 94.19 83 LEU A N 1
ATOM 623 C CA . LEU A 1 83 ? -5.619 -2.658 14.507 1.00 94.19 83 LEU A CA 1
ATOM 624 C C . LEU A 1 83 ? -4.248 -2.089 14.878 1.00 94.19 83 LEU A C 1
ATOM 626 O O . LEU A 1 83 ? -3.546 -1.600 14.001 1.00 94.19 83 LEU A O 1
ATOM 630 N N . ALA A 1 84 ? -3.821 -2.200 16.139 1.00 95.06 84 ALA A N 1
ATOM 631 C CA . ALA A 1 84 ? -2.481 -1.777 16.545 1.00 95.06 84 ALA A CA 1
ATOM 632 C C . ALA A 1 84 ? -1.383 -2.608 15.854 1.00 95.06 84 ALA A C 1
ATOM 634 O O . ALA A 1 84 ? -0.379 -2.062 15.400 1.00 95.06 84 ALA A O 1
ATOM 635 N N . LYS A 1 85 ? -1.586 -3.926 15.715 1.00 96.81 85 LYS A N 1
ATOM 636 C CA . LYS A 1 85 ? -0.682 -4.786 14.930 1.00 96.81 85 LYS A CA 1
ATOM 637 C C . LYS A 1 85 ? -0.664 -4.376 13.459 1.00 96.81 85 LYS A C 1
ATOM 639 O O . LYS A 1 85 ? 0.413 -4.252 12.884 1.00 96.81 85 LYS A O 1
ATOM 644 N N . LEU A 1 86 ? -1.838 -4.130 12.882 1.00 97.06 86 LEU A N 1
ATOM 645 C CA . LEU A 1 86 ? -1.976 -3.717 11.490 1.00 97.06 86 LEU A CA 1
ATOM 646 C C . LEU A 1 86 ? -1.300 -2.366 11.219 1.00 97.06 86 LEU A C 1
ATOM 648 O O . LEU A 1 86 ? -0.628 -2.219 10.203 1.00 97.06 86 LEU A O 1
ATOM 652 N N . HIS A 1 87 ? -1.411 -1.413 12.149 1.00 97.75 87 HIS A N 1
ATOM 653 C CA . HIS A 1 87 ? -0.722 -0.123 12.087 1.00 97.75 87 HIS A CA 1
ATOM 654 C C . HIS A 1 87 ? 0.800 -0.301 12.060 1.00 97.75 87 HIS A C 1
ATOM 656 O O . HIS A 1 87 ? 1.466 0.241 11.184 1.00 97.75 87 HIS A O 1
ATOM 662 N N . ASN A 1 88 ? 1.352 -1.144 12.939 1.00 98.00 88 ASN A N 1
ATOM 663 C CA . ASN A 1 88 ? 2.786 -1.444 12.925 1.00 98.00 88 ASN A CA 1
ATOM 664 C C . ASN A 1 88 ? 3.223 -2.081 11.596 1.00 98.00 88 ASN A C 1
ATOM 666 O O . ASN A 1 88 ? 4.239 -1.688 11.031 1.00 98.00 88 ASN A O 1
ATOM 670 N N . GLN A 1 89 ? 2.435 -3.017 11.055 1.00 98.56 89 GLN A N 1
ATOM 671 C CA . GLN A 1 89 ? 2.719 -3.634 9.755 1.00 98.56 89 GLN A CA 1
ATOM 672 C C . GLN A 1 89 ? 2.664 -2.620 8.600 1.00 98.56 89 GLN A C 1
ATOM 674 O O . GLN A 1 89 ? 3.502 -2.674 7.699 1.00 98.56 89 GLN A O 1
ATOM 679 N N . ALA A 1 90 ? 1.710 -1.684 8.624 1.00 98.38 90 ALA A N 1
ATOM 680 C CA . ALA A 1 90 ? 1.605 -0.613 7.635 1.00 98.38 90 ALA A CA 1
ATOM 681 C C . ALA A 1 90 ? 2.785 0.369 7.736 1.00 98.38 90 ALA A C 1
ATOM 683 O O . ALA A 1 90 ? 3.378 0.726 6.718 1.00 98.38 90 ALA A O 1
ATOM 684 N N . THR A 1 91 ? 3.189 0.736 8.953 1.00 98.50 91 THR A N 1
ATOM 685 C CA . THR A 1 91 ? 4.381 1.553 9.212 1.00 98.50 91 THR A CA 1
ATOM 686 C C . THR A 1 91 ? 5.664 0.860 8.731 1.00 98.50 91 THR A C 1
ATOM 688 O O . THR A 1 91 ? 6.497 1.484 8.068 1.00 98.50 91 THR A O 1
ATOM 691 N N . ASP A 1 92 ? 5.821 -0.441 8.986 1.00 98.56 92 ASP A N 1
ATOM 692 C CA . ASP A 1 92 ? 6.958 -1.219 8.484 1.00 98.56 92 ASP A CA 1
ATOM 693 C C . ASP A 1 92 ? 6.979 -1.251 6.955 1.00 98.56 92 ASP A C 1
ATOM 695 O O . ASP A 1 92 ? 8.021 -1.015 6.335 1.00 98.56 92 ASP A O 1
ATOM 699 N N . LEU A 1 93 ? 5.824 -1.483 6.325 1.00 98.69 93 LEU A N 1
ATOM 700 C CA . LEU A 1 93 ? 5.695 -1.437 4.873 1.00 98.69 93 LEU A CA 1
ATOM 701 C C . LEU A 1 93 ? 6.028 -0.044 4.321 1.00 98.69 93 LEU A C 1
ATOM 703 O O . LEU A 1 93 ? 6.695 0.063 3.290 1.00 98.69 93 LEU A O 1
ATOM 707 N N . LEU A 1 94 ? 5.627 1.0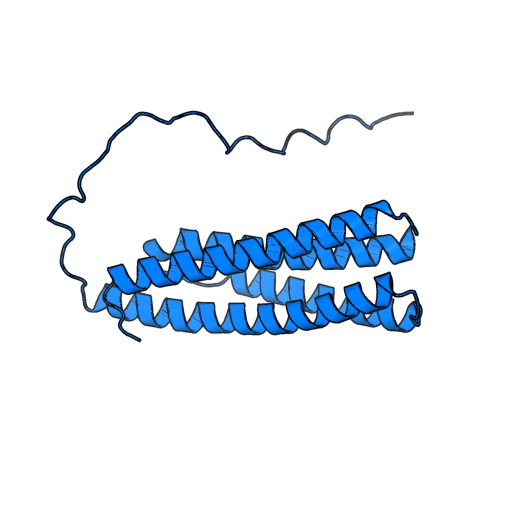28 5.008 1.00 98.62 94 LEU A N 1
ATOM 708 C CA . LEU A 1 94 ? 5.940 2.400 4.613 1.00 98.62 94 LEU A CA 1
ATOM 709 C C . LEU A 1 94 ? 7.451 2.636 4.626 1.00 98.62 94 LEU A C 1
ATOM 711 O O . LEU A 1 94 ? 7.996 3.203 3.678 1.00 98.62 94 LEU A O 1
ATOM 715 N N . ASN A 1 95 ? 8.134 2.172 5.672 1.00 98.38 95 ASN A N 1
ATOM 716 C CA . ASN A 1 95 ? 9.585 2.283 5.783 1.00 98.38 95 ASN A CA 1
ATOM 717 C C . ASN A 1 95 ? 10.288 1.506 4.663 1.00 98.38 95 ASN A C 1
ATOM 719 O O . ASN A 1 95 ? 11.132 2.083 3.974 1.00 98.38 95 ASN A O 1
ATOM 723 N N . LYS A 1 96 ? 9.867 0.258 4.399 1.00 98.31 96 LYS A N 1
ATOM 724 C CA . LYS A 1 96 ? 10.360 -0.536 3.258 1.00 98.31 96 LYS A CA 1
ATOM 725 C C . LYS A 1 96 ? 10.157 0.192 1.926 1.00 98.31 96 LYS A C 1
ATOM 727 O O . LYS A 1 96 ? 11.062 0.226 1.095 1.00 98.31 96 LYS A O 1
ATOM 732 N N . THR A 1 97 ? 8.987 0.800 1.736 1.00 98.31 97 THR A N 1
ATOM 733 C CA . THR A 1 97 ? 8.626 1.517 0.504 1.00 98.31 97 THR A CA 1
ATOM 734 C C . THR A 1 97 ? 9.475 2.774 0.315 1.00 98.31 97 THR A C 1
ATOM 736 O O . THR A 1 97 ? 9.972 3.032 -0.779 1.00 98.31 97 THR A O 1
ATOM 739 N N . LYS A 1 98 ? 9.718 3.545 1.382 1.00 98.00 98 LYS A N 1
ATOM 740 C CA . LYS A 1 98 ? 10.603 4.721 1.342 1.00 98.00 98 LYS A CA 1
ATOM 741 C C . LYS A 1 98 ? 12.043 4.337 0.993 1.00 98.00 98 LYS A C 1
ATOM 743 O O . LYS A 1 98 ? 12.673 5.024 0.185 1.00 98.00 98 LYS A O 1
ATOM 748 N N . SER A 1 99 ? 12.532 3.223 1.544 1.00 97.56 99 SER A N 1
ATOM 749 C CA . SER A 1 99 ? 13.871 2.687 1.267 1.00 97.56 99 SER A CA 1
ATOM 750 C C . SER A 1 99 ? 14.004 1.959 -0.073 1.00 97.56 99 SER A C 1
ATOM 752 O O . SER A 1 99 ? 15.100 1.529 -0.409 1.00 97.56 99 SER A O 1
ATOM 754 N N . LEU A 1 100 ? 12.916 1.789 -0.832 1.00 96.56 100 LEU A N 1
ATOM 755 C CA . LEU A 1 100 ? 12.958 1.093 -2.114 1.00 96.56 100 LEU A CA 1
ATOM 756 C C . LEU A 1 100 ? 13.855 1.851 -3.100 1.00 96.56 100 LEU A C 1
ATOM 758 O O . LEU A 1 100 ? 13.565 2.995 -3.448 1.00 96.56 100 LEU A O 1
ATOM 762 N N . GLU A 1 101 ? 14.929 1.227 -3.566 1.00 95.56 101 GLU A N 1
ATOM 763 C CA . GLU A 1 101 ? 15.779 1.812 -4.602 1.00 95.56 101 GLU A CA 1
ATOM 764 C C . GLU A 1 101 ? 15.163 1.595 -5.984 1.00 95.56 101 GLU A C 1
ATOM 766 O O . GLU A 1 101 ? 14.710 0.499 -6.321 1.00 95.56 101 GLU A O 1
ATOM 771 N N . THR A 1 102 ? 15.125 2.658 -6.785 1.00 94.94 102 THR A N 1
ATOM 772 C CA . THR A 1 102 ? 14.536 2.654 -8.126 1.00 94.94 102 THR A CA 1
ATOM 773 C C . THR A 1 102 ? 15.367 3.521 -9.058 1.00 94.94 102 THR A C 1
ATOM 775 O O . THR A 1 102 ? 15.899 4.547 -8.633 1.00 94.94 102 THR A O 1
ATOM 778 N N . ALA A 1 103 ? 15.438 3.154 -10.338 1.00 96.94 103 ALA A N 1
ATOM 779 C CA . ALA A 1 103 ? 16.000 4.045 -11.347 1.00 96.94 103 ALA A CA 1
ATOM 780 C C . ALA A 1 103 ? 15.150 5.336 -11.460 1.00 96.94 103 ALA A C 1
ATOM 782 O O . ALA A 1 103 ? 13.948 5.293 -11.161 1.00 96.94 103 ALA A O 1
ATOM 783 N N . PRO A 1 104 ? 15.735 6.484 -11.862 1.00 97.50 104 PRO A N 1
ATOM 784 C CA . PRO A 1 104 ? 15.062 7.786 -11.815 1.00 97.50 104 PRO A CA 1
ATOM 785 C C . PRO A 1 104 ? 13.705 7.835 -12.524 1.00 97.50 104 PRO A C 1
ATOM 787 O O . PRO A 1 104 ? 12.781 8.484 -12.041 1.00 97.50 104 PRO A O 1
ATOM 790 N N . GLN A 1 105 ? 13.547 7.109 -13.631 1.00 96.44 105 GLN A N 1
ATOM 791 C CA . GLN A 1 105 ? 12.304 7.069 -14.401 1.00 96.44 105 GLN A CA 1
ATOM 792 C C . GLN A 1 105 ? 11.134 6.383 -13.670 1.00 96.44 105 GLN A C 1
ATOM 794 O O . GLN A 1 105 ? 9.986 6.570 -14.053 1.00 96.44 105 GLN A O 1
ATOM 799 N N . TYR A 1 106 ? 11.395 5.637 -12.590 1.00 97.94 106 TYR A N 1
ATOM 800 C CA . TYR A 1 106 ? 10.369 4.990 -11.758 1.00 97.94 106 TYR A CA 1
ATOM 801 C C . TYR A 1 106 ? 10.048 5.762 -10.470 1.00 97.94 106 TYR A C 1
ATOM 803 O O . TYR A 1 106 ? 9.224 5.311 -9.670 1.00 97.94 106 TYR A O 1
ATOM 811 N N . GLN A 1 107 ? 10.674 6.923 -10.256 1.00 97.88 107 GLN A N 1
ATOM 812 C CA . GLN A 1 107 ? 10.518 7.704 -9.029 1.00 97.88 107 GLN A CA 1
ATOM 813 C C . GLN A 1 107 ? 9.070 8.178 -8.819 1.00 97.88 107 GLN A C 1
ATOM 815 O O . GLN A 1 107 ? 8.566 8.107 -7.701 1.00 97.88 107 GLN A O 1
ATOM 820 N N . GLU A 1 108 ? 8.366 8.568 -9.886 1.00 97.81 108 GLU A N 1
ATOM 821 C CA . GLU A 1 108 ? 6.951 8.963 -9.805 1.00 97.81 108 GLU A CA 1
ATOM 822 C C . GLU A 1 108 ? 6.072 7.810 -9.290 1.00 97.81 108 GLU A C 1
ATOM 824 O O . GLU A 1 108 ? 5.282 7.978 -8.359 1.00 97.81 108 GLU A O 1
ATOM 829 N N . ALA A 1 109 ? 6.251 6.603 -9.839 1.00 97.88 109 ALA A N 1
ATOM 830 C CA . ALA A 1 109 ? 5.527 5.425 -9.373 1.00 97.88 109 ALA A CA 1
ATOM 831 C C . ALA A 1 109 ? 5.860 5.111 -7.903 1.00 97.88 109 ALA A C 1
ATOM 833 O O . ALA A 1 109 ? 4.967 4.756 -7.129 1.00 97.88 109 ALA A O 1
ATOM 834 N N . LYS A 1 110 ? 7.129 5.270 -7.494 1.00 98.31 110 LYS A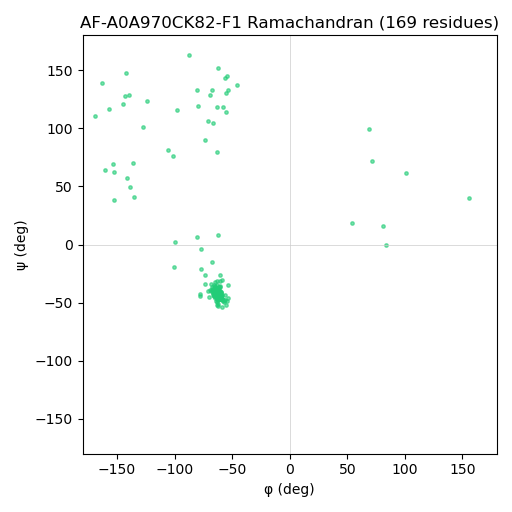 N 1
ATOM 835 C CA . LYS A 1 110 ? 7.566 5.067 -6.104 1.00 98.31 110 LYS A CA 1
ATOM 836 C C . LYS A 1 110 ? 6.888 6.059 -5.162 1.00 98.31 110 LYS A C 1
ATOM 838 O O . LYS A 1 110 ? 6.437 5.661 -4.091 1.00 98.31 110 LYS A O 1
ATOM 843 N N . GLU A 1 111 ? 6.792 7.328 -5.537 1.00 98.25 111 GLU A N 1
ATOM 844 C CA . GLU A 1 111 ? 6.120 8.352 -4.730 1.00 98.25 111 GLU A CA 1
ATOM 845 C C . GLU A 1 111 ? 4.638 8.028 -4.538 1.00 98.25 111 GLU A C 1
ATOM 847 O O . GLU A 1 111 ? 4.149 8.055 -3.408 1.00 98.25 111 GLU A O 1
ATOM 852 N N . MET A 1 112 ? 3.949 7.596 -5.597 1.00 98.38 112 MET A N 1
ATOM 853 C CA . MET A 1 112 ? 2.563 7.125 -5.496 1.00 98.38 112 MET A CA 1
ATOM 854 C C . MET A 1 112 ? 2.433 5.899 -4.579 1.00 98.38 112 MET A C 1
ATOM 856 O O . MET A 1 112 ? 1.462 5.783 -3.827 1.00 98.38 112 MET A O 1
ATOM 860 N N . LEU A 1 113 ? 3.417 4.997 -4.586 1.00 98.06 113 LEU A N 1
ATOM 861 C CA . LEU A 1 113 ? 3.455 3.843 -3.689 1.00 98.06 113 LEU A CA 1
ATOM 862 C C . LEU A 1 113 ? 3.676 4.260 -2.225 1.00 98.06 113 LEU A C 1
ATOM 864 O O . LEU A 1 113 ? 3.003 3.754 -1.330 1.00 98.06 113 LEU A O 1
ATOM 868 N N . VAL A 1 114 ? 4.547 5.241 -1.967 1.00 98.69 114 VAL A N 1
ATOM 869 C CA . VAL A 1 114 ? 4.711 5.838 -0.630 1.00 98.69 114 VAL A CA 1
ATOM 870 C C . VAL A 1 114 ? 3.400 6.473 -0.165 1.00 98.69 114 VAL A C 1
ATOM 872 O O . VAL A 1 114 ? 2.987 6.244 0.973 1.00 98.69 114 VAL A O 1
ATOM 875 N N . THR A 1 115 ? 2.713 7.224 -1.030 1.00 98.50 115 THR A N 1
ATOM 876 C CA . THR A 1 115 ? 1.396 7.805 -0.727 1.00 98.50 115 THR A CA 1
ATOM 877 C C . THR A 1 115 ? 0.364 6.724 -0.415 1.00 98.50 115 THR A C 1
ATOM 879 O O . THR A 1 115 ? -0.376 6.852 0.556 1.00 98.50 115 THR A O 1
ATOM 882 N N . THR A 1 116 ? 0.355 5.633 -1.181 1.00 98.50 116 THR A N 1
ATOM 883 C CA . THR A 1 116 ? -0.540 4.484 -0.982 1.00 98.50 116 THR A CA 1
ATOM 884 C C . THR A 1 116 ? -0.431 3.915 0.430 1.00 98.50 116 THR A C 1
ATOM 886 O O . THR A 1 116 ? -1.438 3.782 1.126 1.00 98.50 116 THR A O 1
ATOM 889 N N . VAL A 1 117 ? 0.790 3.607 0.874 1.00 98.62 117 VAL A N 1
ATOM 890 C CA . VAL A 1 117 ? 1.010 3.007 2.196 1.00 98.62 117 VAL A CA 1
ATOM 891 C C . VAL A 1 117 ? 0.822 4.036 3.313 1.00 98.62 117 VAL A C 1
ATOM 893 O O . VAL A 1 117 ? 0.287 3.699 4.363 1.00 98.62 117 VAL A O 1
ATOM 896 N N . THR A 1 118 ? 1.175 5.304 3.074 1.00 98.69 118 THR A 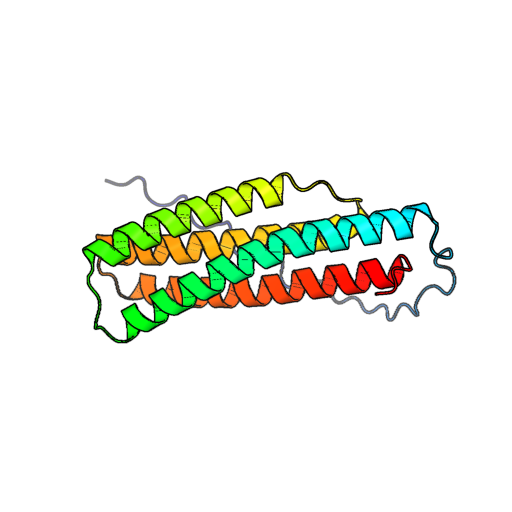N 1
ATOM 897 C CA . THR A 1 118 ? 0.923 6.402 4.026 1.00 98.69 118 THR A CA 1
ATOM 898 C C . THR A 1 118 ? -0.567 6.551 4.329 1.00 98.69 118 THR A C 1
ATOM 900 O O . THR A 1 118 ? -0.947 6.627 5.490 1.00 98.69 118 THR A O 1
ATOM 903 N N . LEU A 1 119 ? -1.413 6.552 3.297 1.00 98.62 119 LEU A N 1
ATOM 904 C CA . LEU A 1 119 ? -2.861 6.694 3.459 1.00 98.62 119 LEU A CA 1
ATOM 905 C C . LEU A 1 119 ? -3.493 5.473 4.140 1.00 98.62 119 LEU A C 1
ATOM 907 O O . LEU A 1 119 ? -4.441 5.626 4.904 1.00 98.62 119 LEU A O 1
ATOM 911 N N . LEU A 1 120 ? -2.966 4.266 3.898 1.00 98.62 120 LEU A N 1
ATOM 912 C CA . LEU A 1 120 ? -3.385 3.076 4.641 1.00 98.62 120 LEU A CA 1
ATOM 913 C C . LEU A 1 120 ? -3.043 3.210 6.130 1.00 98.62 120 LEU A C 1
ATOM 915 O O . LEU A 1 120 ? -3.907 2.991 6.971 1.00 98.62 120 LEU A O 1
ATOM 919 N N . ASP A 1 121 ? -1.806 3.588 6.447 1.00 98.31 121 ASP A N 1
ATOM 920 C CA . ASP A 1 121 ? -1.342 3.766 7.825 1.00 98.31 121 ASP A CA 1
ATOM 921 C C . ASP A 1 121 ? -2.154 4.833 8.579 1.00 98.31 121 ASP A C 1
ATOM 923 O O . ASP A 1 121 ? -2.622 4.591 9.693 1.00 98.31 121 ASP A O 1
ATOM 927 N N . GLN A 1 122 ? -2.402 5.978 7.933 1.00 97.75 122 GLN A N 1
ATOM 928 C CA . GLN A 1 122 ? -3.258 7.048 8.455 1.00 97.75 122 GLN A CA 1
ATOM 929 C C . GLN A 1 122 ? -4.675 6.550 8.721 1.00 97.75 122 GLN A C 1
ATOM 931 O O . GLN A 1 122 ? -5.183 6.721 9.828 1.00 97.75 122 GLN A O 1
ATOM 936 N N . SER A 1 123 ? -5.254 5.829 7.763 1.00 97.94 123 SER A N 1
ATOM 937 C CA . SER A 1 123 ? -6.603 5.301 7.895 1.00 97.94 123 SER A CA 1
ATOM 938 C C . SER A 1 123 ? -6.739 4.336 9.076 1.00 97.94 123 SER A C 1
ATOM 940 O O . SER A 1 123 ? -7.672 4.456 9.874 1.00 97.94 123 SER A O 1
ATOM 942 N N . VAL A 1 124 ? -5.777 3.423 9.258 1.00 96.88 124 VAL A N 1
ATOM 943 C CA . VAL A 1 124 ? -5.738 2.523 10.424 1.00 96.88 124 VAL A CA 1
ATOM 944 C C . VAL A 1 124 ? -5.630 3.326 11.725 1.00 96.88 124 VAL A C 1
ATOM 946 O O . VAL A 1 124 ? -6.331 3.033 12.699 1.00 96.88 124 VAL A O 1
ATOM 949 N N . ASN A 1 125 ? -4.793 4.363 11.746 1.00 95.62 125 ASN A N 1
ATOM 950 C CA . ASN A 1 125 ? -4.618 5.232 12.905 1.00 95.62 125 ASN A CA 1
ATOM 951 C C . ASN A 1 125 ? -5.890 6.033 13.247 1.00 95.62 125 ASN A C 1
ATOM 953 O O . ASN A 1 125 ? -6.215 6.192 14.423 1.00 95.62 125 ASN A O 1
ATOM 957 N N . GLU A 1 126 ? -6.661 6.492 12.259 1.00 95.19 126 GLU A N 1
ATOM 958 C CA . GLU A 1 126 ? -7.947 7.154 12.516 1.00 95.19 126 GLU A CA 1
ATOM 959 C C . GLU A 1 126 ? -8.969 6.201 13.146 1.00 95.19 126 GLU A C 1
ATOM 961 O O . GLU A 1 126 ? -9.696 6.577 14.072 1.00 95.19 126 GLU A O 1
ATOM 966 N N . VAL A 1 127 ? -8.966 4.925 12.751 1.00 93.06 127 VAL A N 1
ATOM 967 C CA . VAL A 1 127 ? -9.779 3.908 13.429 1.00 93.06 127 VAL A CA 1
ATOM 968 C C . VAL A 1 127 ? -9.315 3.695 14.874 1.00 93.06 127 VAL A C 1
ATOM 970 O O . VAL A 1 127 ? -10.147 3.626 15.779 1.00 93.06 127 VAL A O 1
ATOM 973 N N . LEU A 1 128 ? -8.008 3.654 15.143 1.00 92.56 128 LEU A N 1
ATOM 974 C CA . LEU A 1 128 ? -7.494 3.575 16.517 1.00 92.56 128 LEU A CA 1
ATOM 975 C C . LEU A 1 128 ? -7.947 4.777 17.366 1.00 92.56 128 LEU A C 1
ATOM 977 O O . LEU A 1 128 ? -8.453 4.591 18.476 1.00 92.56 128 LEU A O 1
ATOM 981 N N . LYS A 1 129 ? -7.884 5.998 16.822 1.00 91.12 129 LYS A N 1
ATOM 982 C CA . LYS A 1 129 ? -8.393 7.214 17.485 1.00 91.12 129 LYS A CA 1
ATOM 983 C C . LYS A 1 129 ? -9.901 7.174 17.719 1.00 91.12 129 LYS A C 1
ATOM 985 O O . LYS A 1 129 ? -10.383 7.736 18.709 1.00 91.12 129 LYS A O 1
ATOM 990 N N . TYR A 1 130 ? -10.671 6.518 16.851 1.00 89.06 130 TYR A N 1
ATOM 991 C CA . TYR A 1 130 ? -12.091 6.267 17.102 1.00 89.06 130 TYR A CA 1
ATOM 992 C C . TYR A 1 130 ? -12.296 5.420 18.366 1.00 89.06 130 TYR A C 1
ATOM 994 O O . TYR A 1 130 ? -13.184 5.728 19.160 1.00 89.06 130 TYR A O 1
ATOM 1002 N N . PHE A 1 131 ? -11.469 4.399 18.617 1.00 85.12 131 PHE A N 1
ATOM 1003 C CA . PHE A 1 131 ? -11.589 3.597 19.842 1.00 85.12 131 PHE A CA 1
ATOM 1004 C C . PHE A 1 131 ? -11.335 4.408 21.115 1.00 85.12 131 PHE A C 1
ATOM 1006 O O . PHE A 1 131 ? -12.002 4.158 22.120 1.00 85.12 131 PHE A O 1
ATOM 1013 N N . GLU A 1 132 ? -10.428 5.383 21.063 1.00 84.81 132 GLU A N 1
ATOM 1014 C CA . GLU A 1 132 ? -10.081 6.247 22.197 1.00 84.81 132 GLU A CA 1
ATOM 1015 C C . GLU A 1 132 ? -11.113 7.352 22.439 1.00 84.81 132 GLU A C 1
ATOM 1017 O O . GLU A 1 132 ? -11.501 7.613 23.575 1.00 84.81 132 GLU A O 1
ATOM 1022 N N . SER A 1 133 ? -11.567 8.003 21.368 1.00 85.44 133 SER A N 1
ATOM 1023 C CA . SER A 1 133 ? -12.391 9.215 21.452 1.00 85.44 133 SER A CA 1
ATOM 1024 C C . SER A 1 133 ? -13.889 8.975 21.249 1.00 85.44 133 SER A C 1
ATOM 1026 O O . SER A 1 133 ? -14.697 9.832 21.601 1.00 85.44 133 SER A O 1
ATOM 1028 N N . LYS A 1 134 ? -14.264 7.842 20.638 1.00 78.81 134 LYS A N 1
ATOM 1029 C CA . LYS A 1 134 ? -15.622 7.498 20.172 1.00 78.81 134 LYS A CA 1
ATOM 1030 C C . LYS A 1 134 ? -16.253 8.538 19.233 1.00 78.81 134 LYS A C 1
ATOM 1032 O O . LYS A 1 134 ? -17.468 8.533 19.030 1.00 78.81 134 LYS A O 1
ATOM 1037 N N . GLN A 1 135 ? -15.456 9.424 18.629 1.00 80.00 135 GLN A N 1
ATOM 1038 C CA . GLN A 1 135 ? -15.972 10.443 17.718 1.00 80.00 135 GLN A CA 1
ATOM 1039 C C . GLN A 1 135 ? -16.233 9.852 16.326 1.00 80.00 135 GLN A C 1
ATOM 1041 O O . GLN A 1 135 ? -15.322 9.382 15.650 1.00 80.00 135 GLN A O 1
ATOM 1046 N N . LYS A 1 136 ? -17.491 9.900 15.872 1.00 76.50 136 LYS A N 1
ATOM 1047 C CA . LYS A 1 136 ? -17.923 9.299 14.594 1.00 76.50 136 LYS A CA 1
ATOM 1048 C C . LYS A 1 136 ? -17.225 9.872 13.355 1.00 76.50 136 LYS A C 1
ATOM 1050 O O . LYS A 1 136 ? -17.115 9.169 12.357 1.00 76.50 136 LYS A O 1
ATOM 1055 N N . ASN A 1 137 ? -16.748 11.116 13.414 1.00 86.50 137 ASN A N 1
ATOM 1056 C CA . ASN A 1 137 ? -15.979 11.731 12.326 1.00 86.50 137 ASN A CA 1
ATOM 1057 C C . ASN A 1 137 ? -14.699 10.945 11.995 1.00 86.50 137 ASN A C 1
ATOM 1059 O O . ASN A 1 137 ? -14.327 10.903 10.828 1.00 86.50 137 ASN A O 1
ATOM 1063 N N . GLN A 1 138 ? -14.086 10.269 12.972 1.00 88.69 138 GLN A N 1
ATOM 1064 C CA . GLN A 1 138 ? -12.869 9.485 12.755 1.00 88.69 138 GLN A CA 1
ATOM 1065 C C . GLN A 1 138 ? -13.104 8.255 11.882 1.00 88.69 138 GLN A C 1
ATOM 1067 O O . GLN A 1 138 ? -12.285 7.945 11.023 1.00 88.69 138 GLN A O 1
ATOM 1072 N N . LEU A 1 139 ? -14.258 7.592 12.017 1.00 89.44 139 LEU A N 1
ATOM 1073 C CA . LEU A 1 139 ? -14.585 6.457 11.152 1.00 89.44 139 LEU A CA 1
ATOM 1074 C C . LEU A 1 139 ? -14.809 6.909 9.700 1.00 89.44 139 LEU A C 1
ATOM 1076 O O . LEU A 1 139 ? -14.367 6.240 8.770 1.00 89.44 139 LEU A O 1
ATOM 1080 N N . SER A 1 140 ? -15.449 8.064 9.501 1.00 91.69 140 SER A N 1
ATOM 1081 C CA . SER A 1 140 ? -15.619 8.658 8.169 1.00 91.69 140 SER A CA 1
ATOM 1082 C C . SER A 1 140 ? -14.290 9.089 7.543 1.00 91.69 140 SER A C 1
ATOM 1084 O O . SER A 1 140 ? -14.086 8.864 6.351 1.00 91.69 140 SER A O 1
ATOM 1086 N N . LEU A 1 141 ? -13.382 9.674 8.330 1.00 94.00 141 LEU A N 1
ATOM 1087 C CA . LEU A 1 141 ? -12.039 10.034 7.868 1.00 94.00 141 LEU A CA 1
ATOM 1088 C C . LEU A 1 141 ? -11.237 8.793 7.474 1.00 94.00 141 LEU A C 1
ATOM 1090 O O . LEU A 1 141 ? -10.728 8.745 6.357 1.00 94.00 141 LEU A O 1
ATOM 1094 N N . ALA A 1 142 ? -11.237 7.754 8.316 1.00 94.75 142 ALA A N 1
ATOM 1095 C CA . ALA A 1 142 ? -10.595 6.484 8.002 1.00 94.75 142 ALA A CA 1
ATOM 1096 C C . ALA A 1 142 ? -11.092 5.910 6.665 1.00 94.75 142 ALA A C 1
ATOM 1098 O O . ALA A 1 142 ? -10.294 5.552 5.801 1.00 94.75 142 ALA A O 1
ATOM 1099 N N . GLN A 1 143 ? -12.408 5.858 6.448 1.00 95.31 143 GLN A N 1
ATOM 1100 C CA . GLN A 1 143 ? -12.984 5.346 5.200 1.00 95.31 143 GLN A CA 1
ATOM 1101 C C . GLN A 1 143 ? -12.546 6.149 3.967 1.00 95.31 143 GLN A C 1
ATOM 1103 O O . GLN A 1 143 ? -12.262 5.563 2.917 1.00 95.31 143 GLN A O 1
ATOM 1108 N N . GLU A 1 144 ? -12.485 7.475 4.079 1.00 96.62 144 GLU A N 1
ATOM 1109 C CA . GLU A 1 144 ? -12.062 8.340 2.979 1.00 96.62 144 GLU A CA 1
ATOM 1110 C C . GLU A 1 144 ? -10.564 8.184 2.682 1.00 96.62 144 GLU A C 1
ATOM 1112 O O . GLU A 1 144 ? -10.192 7.980 1.526 1.00 96.62 144 GLU A O 1
ATOM 1117 N N . GLU A 1 145 ? -9.708 8.171 3.704 1.00 97.69 145 GLU A N 1
ATOM 1118 C CA . GLU A 1 145 ? -8.269 7.916 3.553 1.00 97.69 145 GLU A CA 1
ATOM 1119 C C . GLU A 1 145 ? -8.006 6.537 2.940 1.00 97.69 145 GLU A C 1
ATOM 1121 O O . GLU A 1 145 ? -7.206 6.406 2.014 1.00 97.69 145 GLU A O 1
ATOM 1126 N N . PHE A 1 146 ? -8.752 5.511 3.355 1.00 98.25 146 PHE A N 1
ATOM 1127 C CA . PHE A 1 146 ? -8.622 4.168 2.793 1.00 98.25 146 PHE A CA 1
ATOM 1128 C C . PHE A 1 146 ? -9.012 4.111 1.313 1.00 98.25 146 PHE A C 1
ATOM 1130 O O . PHE A 1 146 ? -8.343 3.479 0.490 1.00 98.25 146 PHE A O 1
ATOM 1137 N N . LYS A 1 147 ? -10.084 4.812 0.937 1.00 98.25 147 LYS A N 1
ATOM 1138 C CA . LYS A 1 147 ? -10.500 4.947 -0.461 1.00 98.25 147 LYS A CA 1
ATOM 1139 C C . LYS A 1 147 ? -9.436 5.664 -1.291 1.00 98.25 147 LYS A C 1
ATOM 1141 O O . LYS A 1 147 ? -9.192 5.279 -2.437 1.00 98.25 147 LYS A O 1
ATOM 1146 N N . GLN A 1 148 ? -8.797 6.687 -0.729 1.00 98.25 148 GLN A N 1
ATOM 1147 C CA . GLN A 1 148 ? -7.680 7.374 -1.371 1.00 98.25 148 GLN A CA 1
ATOM 1148 C C . GLN A 1 148 ? -6.451 6.466 -1.490 1.00 98.25 148 GLN A C 1
ATOM 1150 O O . GLN A 1 148 ? -5.846 6.444 -2.560 1.00 98.25 148 GLN A O 1
ATOM 1155 N N . ALA A 1 149 ? -6.147 5.646 -0.478 1.00 98.50 149 ALA A N 1
ATOM 1156 C CA . ALA A 1 149 ? -5.069 4.658 -0.531 1.00 98.50 149 ALA A CA 1
ATOM 1157 C C . ALA A 1 149 ? -5.253 3.701 -1.718 1.00 98.50 149 ALA A C 1
ATOM 1159 O O . ALA A 1 149 ? -4.338 3.525 -2.518 1.00 98.50 149 ALA A O 1
ATOM 1160 N N . LYS A 1 150 ? -6.463 3.154 -1.904 1.00 98.38 150 LYS A N 1
ATOM 1161 C CA . LYS A 1 150 ? -6.768 2.259 -3.037 1.00 98.38 150 LYS A CA 1
ATOM 1162 C C . LYS A 1 150 ? -6.615 2.940 -4.396 1.00 98.38 150 LYS A C 1
ATOM 1164 O O . LYS A 1 150 ? -6.117 2.337 -5.344 1.00 98.38 150 LYS A O 1
ATOM 1169 N N . ARG A 1 151 ? -7.032 4.206 -4.504 1.00 98.19 151 ARG A N 1
ATOM 1170 C CA . ARG A 1 151 ? -6.850 5.007 -5.728 1.00 98.19 151 ARG A CA 1
ATOM 1171 C C . ARG A 1 151 ? -5.371 5.252 -6.018 1.00 98.19 151 ARG A C 1
ATOM 1173 O O . ARG A 1 151 ? -4.955 5.100 -7.162 1.00 98.19 151 ARG A O 1
ATOM 1180 N N . ALA A 1 152 ? -4.590 5.596 -4.997 1.00 98.00 152 ALA A N 1
ATOM 1181 C CA . ALA A 1 152 ? -3.150 5.780 -5.122 1.00 98.00 152 ALA A CA 1
ATOM 1182 C C . ALA A 1 152 ? -2.450 4.476 -5.543 1.00 98.00 152 ALA A C 1
ATOM 1184 O O . ALA A 1 152 ? -1.603 4.522 -6.430 1.00 98.00 152 ALA A O 1
ATOM 1185 N N . ALA A 1 153 ? -2.873 3.321 -5.011 1.00 98.38 153 ALA A N 1
ATOM 1186 C CA . ALA A 1 153 ? -2.327 2.014 -5.383 1.00 98.38 153 ALA A CA 1
ATOM 1187 C C . ALA A 1 153 ? -2.526 1.724 -6.878 1.00 98.38 153 ALA A C 1
ATOM 1189 O O . ALA A 1 153 ? -1.594 1.331 -7.580 1.00 98.38 153 ALA A O 1
ATOM 1190 N N . TYR A 1 154 ? -3.739 1.982 -7.380 1.00 97.88 154 TYR A N 1
ATOM 1191 C CA . TYR A 1 154 ? -4.063 1.834 -8.798 1.00 97.88 154 TYR A CA 1
ATOM 1192 C C . TYR A 1 154 ? -3.216 2.756 -9.687 1.00 97.88 154 TYR A C 1
ATOM 1194 O O . TYR A 1 154 ? -2.717 2.327 -10.731 1.00 97.88 154 TYR A O 1
ATOM 1202 N N . LEU A 1 155 ? -3.031 4.015 -9.276 1.00 97.81 155 LEU A N 1
ATOM 1203 C CA . LEU A 1 155 ? -2.194 4.966 -10.008 1.00 97.81 155 LEU A CA 1
ATOM 1204 C C . LEU A 1 155 ? -0.722 4.543 -9.995 1.00 97.81 155 LEU A C 1
ATOM 1206 O O . LEU A 1 155 ? -0.109 4.531 -11.056 1.00 97.81 155 LEU A O 1
ATOM 1210 N N . ALA A 1 156 ? -0.186 4.114 -8.850 1.00 97.94 156 ALA A N 1
ATOM 1211 C CA . ALA A 1 156 ? 1.188 3.627 -8.734 1.00 97.94 156 ALA A CA 1
ATOM 1212 C C . ALA A 1 156 ? 1.456 2.457 -9.693 1.00 97.94 156 ALA A C 1
ATOM 1214 O O . ALA A 1 156 ? 2.430 2.488 -10.445 1.00 97.94 156 ALA A O 1
ATOM 1215 N N . GLN A 1 157 ? 0.558 1.465 -9.716 1.00 97.81 157 GLN A N 1
ATOM 1216 C CA . GLN A 1 157 ? 0.643 0.319 -10.624 1.00 97.81 157 GLN A CA 1
ATOM 1217 C C . GLN A 1 157 ? 0.559 0.757 -12.092 1.00 97.81 157 GLN A C 1
ATOM 1219 O O . GLN A 1 157 ? 1.405 0.391 -12.901 1.00 97.81 157 GLN A O 1
ATOM 1224 N N . THR A 1 158 ? -0.412 1.606 -12.436 1.00 97.62 158 THR A N 1
ATOM 1225 C CA . THR A 1 158 ? -0.599 2.074 -13.817 1.00 97.62 158 THR A CA 1
ATOM 1226 C C . THR A 1 158 ? 0.599 2.887 -14.318 1.00 97.62 158 THR A C 1
ATOM 1228 O O . THR A 1 158 ? 1.002 2.749 -15.473 1.00 97.62 158 THR A O 1
ATOM 1231 N N . THR A 1 159 ? 1.164 3.752 -13.475 1.00 97.56 159 THR A N 1
ATOM 1232 C CA . THR A 1 159 ? 2.348 4.559 -13.800 1.00 97.56 159 THR A CA 1
ATOM 1233 C C . THR A 1 159 ? 3.572 3.668 -13.991 1.00 97.56 159 THR A C 1
ATOM 1235 O O . THR A 1 159 ? 4.282 3.820 -14.986 1.00 97.56 159 THR A O 1
ATOM 1238 N N . LEU A 1 160 ? 3.773 2.689 -13.103 1.00 97.75 160 LEU A N 1
ATOM 1239 C CA . LEU A 1 160 ? 4.821 1.678 -13.240 1.00 97.75 160 LEU A CA 1
ATOM 1240 C C . LEU A 1 160 ? 4.695 0.912 -14.560 1.00 97.75 160 LEU A C 1
ATOM 1242 O O . LEU A 1 160 ? 5.677 0.798 -15.286 1.00 97.75 160 LEU A O 1
ATOM 1246 N N . ASP A 1 161 ? 3.504 0.407 -14.882 1.00 97.25 161 ASP A N 1
ATOM 1247 C CA . ASP A 1 161 ? 3.284 -0.419 -16.073 1.00 97.25 161 ASP A CA 1
ATOM 1248 C C . ASP A 1 161 ? 3.511 0.367 -17.362 1.00 97.25 161 ASP A C 1
ATOM 1250 O O . ASP A 1 161 ? 4.151 -0.129 -18.290 1.00 97.25 161 ASP A O 1
ATOM 1254 N N . LYS A 1 162 ? 3.055 1.624 -17.405 1.00 96.75 162 LYS A N 1
ATOM 1255 C CA . LYS A 1 162 ? 3.323 2.524 -18.532 1.00 96.75 162 LYS A CA 1
ATOM 1256 C C . LYS A 1 162 ? 4.818 2.772 -18.709 1.00 96.75 162 LYS A C 1
ATOM 1258 O O . LYS A 1 162 ? 5.308 2.685 -19.834 1.00 96.75 162 LYS A O 1
ATOM 1263 N N . GLN A 1 163 ? 5.541 3.061 -17.626 1.00 97.38 163 GLN A N 1
ATOM 1264 C CA . GLN A 1 163 ? 6.981 3.296 -17.709 1.00 97.38 163 GLN A CA 1
ATOM 1265 C C . GLN A 1 163 ? 7.741 2.023 -18.101 1.00 97.38 163 GLN A C 1
ATOM 1267 O O . GLN A 1 163 ? 8.597 2.073 -18.978 1.00 97.38 163 GLN A O 1
ATOM 1272 N N . ALA A 1 164 ? 7.390 0.872 -17.524 1.00 96.50 164 ALA A N 1
ATOM 1273 C CA . ALA A 1 164 ? 8.018 -0.404 -17.846 1.00 96.50 164 ALA A CA 1
ATOM 1274 C C . ALA A 1 164 ? 7.811 -0.784 -19.322 1.00 96.50 164 ALA A C 1
ATOM 1276 O O . ALA A 1 164 ? 8.756 -1.205 -19.991 1.00 96.50 164 ALA A O 1
ATOM 1277 N N . ALA A 1 165 ? 6.603 -0.580 -19.857 1.00 95.44 165 ALA A N 1
ATOM 1278 C CA . ALA A 1 165 ? 6.316 -0.798 -21.272 1.00 95.44 165 ALA A CA 1
ATOM 1279 C C . ALA A 1 165 ? 7.145 0.131 -22.178 1.00 95.44 165 ALA A C 1
ATOM 1281 O O . ALA A 1 165 ? 7.701 -0.326 -23.180 1.00 95.44 165 ALA A O 1
ATOM 1282 N N . ASN A 1 166 ? 7.283 1.411 -21.806 1.00 94.62 166 ASN A N 1
ATOM 1283 C CA . ASN A 1 166 ? 8.149 2.362 -22.514 1.00 94.62 166 ASN A CA 1
ATOM 1284 C C . ASN A 1 166 ? 9.623 1.928 -22.491 1.00 94.62 166 ASN A C 1
ATOM 1286 O O . ASN A 1 166 ? 10.318 2.071 -23.494 1.00 94.62 166 ASN A O 1
ATOM 1290 N N . ASP A 1 167 ? 10.075 1.336 -21.385 1.00 95.19 167 ASP A N 1
ATOM 1291 C CA . ASP A 1 167 ? 11.431 0.808 -21.207 1.00 95.19 167 ASP A CA 1
ATOM 1292 C C . ASP A 1 167 ? 11.631 -0.580 -21.851 1.00 95.19 167 ASP A C 1
ATOM 1294 O O . ASP A 1 167 ? 12.697 -1.190 -21.724 1.00 95.19 167 ASP A O 1
ATOM 1298 N N . GLY A 1 168 ? 10.638 -1.075 -22.596 1.00 91.44 168 GLY A N 1
ATOM 1299 C CA . GLY A 1 168 ? 10.727 -2.303 -23.383 1.00 91.44 168 GLY A CA 1
ATOM 1300 C C . GLY A 1 168 ? 10.514 -3.589 -22.586 1.00 91.44 168 GLY A C 1
ATOM 1301 O O . GLY A 1 168 ? 10.847 -4.665 -23.092 1.00 91.44 168 GLY A O 1
ATOM 1302 N N . TYR A 1 169 ? 9.969 -3.501 -21.371 1.00 90.44 169 TYR A N 1
ATOM 1303 C CA . TYR A 1 169 ? 9.515 -4.665 -20.619 1.00 90.44 169 TYR A CA 1
ATOM 1304 C C . TYR A 1 169 ? 8.309 -5.305 -21.313 1.00 90.44 169 TYR A C 1
ATOM 1306 O O . TYR A 1 169 ? 7.365 -4.623 -21.716 1.00 90.44 169 TYR A O 1
ATOM 1314 N N . LYS A 1 170 ? 8.354 -6.628 -21.462 1.00 82.25 170 LYS A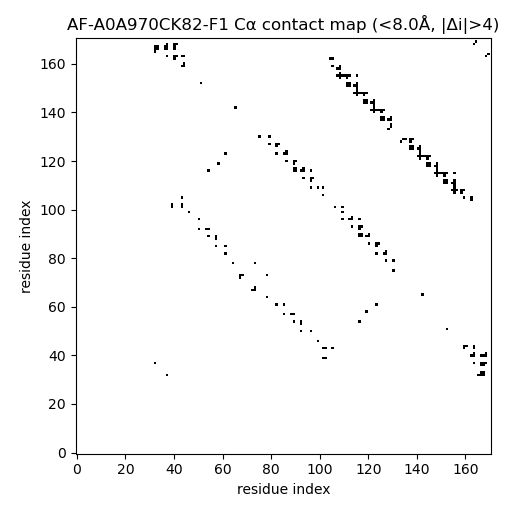 N 1
ATOM 1315 C CA . LYS A 1 170 ? 7.254 -7.452 -21.964 1.00 82.25 170 LYS A CA 1
ATOM 1316 C C . LYS A 1 170 ? 6.984 -8.508 -20.901 1.00 82.25 170 LYS A C 1
ATOM 1318 O O . LYS A 1 170 ? 7.932 -9.177 -20.491 1.00 82.25 170 LYS A O 1
ATOM 1323 N N . GLU A 1 171 ? 5.742 -8.558 -20.430 1.00 66.12 171 GLU A N 1
ATOM 1324 C CA . GLU A 1 171 ? 5.266 -9.543 -19.447 1.00 66.12 171 GLU A CA 1
ATOM 1325 C C . GLU A 1 171 ? 5.383 -10.981 -19.961 1.00 66.12 171 GLU A C 1
ATOM 1327 O O . GLU A 1 171 ? 5.197 -11.192 -21.185 1.00 66.12 171 GLU A O 1
#

Nearest PDB structures (foldseek):
  6s1a-assembly1_B  TM=5.880E-01  e=1.327E-01  Pseudomonas putida KT2440
  6s37-assembly1_A  TM=5.926E-01  e=1.399E-01  Pseudomonas putida KT2440

Radius of gyration: 20.04 Å; Cα contacts (8 Å, |Δi|>4): 142; chains: 1; bounding box: 42×40×61 Å